Protein AF-A0A4R9VCM5-F1 (afdb_monomer_lite)

Foldseek 3Di:
DDPPDPPPPVVVVVVVVLVVLLVVLQPDDLQRLLLLQLLLCCLVVVDALVCSVVSSVVSSVVRDNCSSVVLSPDPCSVSSNVSSCVRNVD

Secondary structure (DSSP, 8-state):
-------HHHHHHHHHHHHHHHHHHHTS-HHHHHHHHHHHHHHHTSS-GGGHHHHHHHHHHH-STTHHHHHHT-TTHHHHHHHHHHHHT-

Sequence (90 aa):
DSHHHDGLVEESSENLTEEELRELIDDLNVDEAAELIALAWVGRGDYDAAEWADALAAARERANKRTAKYLLGMPLLADWLEEGLEAIGA

Radius of gyration: 16.38 Å; chains: 1; bounding box: 51×35×33 Å

Structure (mmCIF, N/CA/C/O backbone):
data_AF-A0A4R9VCM5-F1
#
_entry.id   AF-A0A4R9VCM5-F1
#
loop_
_atom_site.group_PDB
_atom_site.id
_atom_site.type_symbol
_atom_site.label_atom_id
_atom_site.label_alt_id
_atom_site.label_comp_id
_atom_site.label_asym_id
_atom_site.label_entity_id
_atom_site.label_seq_id
_atom_site.pdbx_PDB_ins_code
_atom_site.Cartn_x
_atom_site.Cartn_y
_atom_site.Cartn_z
_atom_site.occupancy
_atom_site.B_iso_or_equiv
_atom_site.auth_seq_id
_atom_site.auth_comp_id
_atom_site.auth_asym_id
_atom_site.auth_atom_id
_atom_site.pdbx_PDB_model_num
ATOM 1 N N . ASP A 1 1 ? 40.328 23.129 -18.666 1.00 52.56 1 ASP A N 1
ATOM 2 C CA . ASP A 1 1 ? 38.957 22.607 -18.673 1.00 52.56 1 ASP A CA 1
ATOM 3 C C . ASP A 1 1 ? 38.993 21.107 -18.874 1.00 52.56 1 ASP A C 1
ATOM 5 O O . ASP A 1 1 ? 39.413 20.677 -19.939 1.00 52.56 1 ASP A O 1
ATOM 9 N N . SER A 1 2 ? 38.716 20.338 -17.821 1.00 44.31 2 SER A N 1
ATOM 10 C CA . SER A 1 2 ? 38.419 18.894 -17.841 1.00 44.31 2 SER A CA 1
ATOM 11 C C . SER A 1 2 ? 38.083 18.482 -16.403 1.00 44.31 2 SER A C 1
ATOM 13 O O . SER A 1 2 ? 38.919 17.927 -15.694 1.00 44.31 2 SER A O 1
ATOM 15 N N . HIS A 1 3 ? 36.883 18.835 -15.938 1.00 52.84 3 HIS A N 1
ATOM 16 C CA . HIS A 1 3 ? 36.287 18.175 -14.776 1.00 52.84 3 HIS A CA 1
ATOM 17 C C . HIS A 1 3 ? 35.891 16.762 -15.222 1.00 52.84 3 HIS A C 1
ATOM 19 O O . HIS A 1 3 ? 34.891 16.584 -15.911 1.00 52.84 3 HIS A O 1
ATOM 25 N N . HIS A 1 4 ? 36.720 15.768 -14.900 1.00 53.62 4 HIS A N 1
ATOM 26 C CA . HIS A 1 4 ? 36.386 14.361 -15.101 1.00 53.62 4 HIS A CA 1
ATOM 27 C C . HIS A 1 4 ? 35.412 13.961 -13.991 1.00 53.62 4 HIS A C 1
ATOM 29 O O . HIS A 1 4 ? 35.778 13.900 -12.820 1.00 53.62 4 HIS A O 1
ATOM 35 N N . HIS A 1 5 ? 34.152 13.814 -14.379 1.00 54.03 5 HIS A N 1
ATOM 36 C CA . HIS A 1 5 ? 33.037 13.428 -13.533 1.00 54.03 5 HIS A CA 1
ATOM 37 C C . HIS A 1 5 ? 33.235 11.978 -13.069 1.00 54.03 5 HIS A C 1
ATOM 39 O O . HIS A 1 5 ? 33.076 11.034 -13.840 1.00 54.03 5 HIS A O 1
ATOM 45 N N . ASP A 1 6 ? 33.636 11.827 -11.812 1.00 54.53 6 ASP A N 1
ATOM 46 C CA . ASP A 1 6 ? 33.568 10.586 -11.044 1.00 54.53 6 ASP A CA 1
ATOM 47 C C . ASP A 1 6 ? 32.090 10.331 -10.696 1.00 54.53 6 ASP A C 1
ATOM 49 O O . ASP A 1 6 ? 31.628 10.721 -9.635 1.00 54.53 6 ASP A O 1
ATOM 53 N N . GLY A 1 7 ? 31.304 9.825 -11.653 1.00 55.31 7 GLY A N 1
ATOM 54 C CA . GLY A 1 7 ? 29.841 9.710 -11.505 1.00 55.31 7 GLY A CA 1
ATOM 55 C C . GLY A 1 7 ? 29.241 8.398 -11.995 1.00 55.31 7 GLY A C 1
ATOM 56 O O . GLY A 1 7 ? 28.050 8.327 -12.248 1.00 55.31 7 GLY A O 1
ATOM 57 N N . LEU A 1 8 ? 30.055 7.354 -12.160 1.00 57.62 8 LEU A N 1
ATOM 58 C CA . LEU A 1 8 ? 29.589 6.060 -12.679 1.00 57.62 8 LEU A CA 1
ATOM 59 C C . LEU A 1 8 ? 29.271 5.032 -11.580 1.00 57.62 8 LEU A C 1
ATOM 61 O O . LEU A 1 8 ? 28.749 3.958 -11.877 1.00 57.62 8 LEU A O 1
ATOM 65 N N . VAL A 1 9 ? 29.591 5.331 -10.317 1.00 54.59 9 VAL A N 1
ATOM 66 C CA . VAL A 1 9 ? 29.420 4.377 -9.208 1.00 54.59 9 VAL A CA 1
ATOM 67 C C . VAL A 1 9 ? 28.031 4.481 -8.567 1.00 54.59 9 VAL A C 1
ATOM 69 O O . VAL A 1 9 ? 27.474 3.448 -8.206 1.00 54.59 9 VAL A O 1
ATOM 72 N N . GLU A 1 10 ? 27.447 5.680 -8.474 1.00 53.22 10 GLU A N 1
ATOM 73 C CA . GLU A 1 10 ? 26.132 5.876 -7.835 1.00 53.22 10 GLU A CA 1
ATOM 74 C C . GLU A 1 10 ? 24.978 5.318 -8.691 1.00 53.22 10 GLU A C 1
ATOM 76 O O . GLU A 1 10 ? 24.235 4.467 -8.210 1.00 53.22 10 GLU A O 1
ATOM 81 N N . GLU A 1 11 ? 24.919 5.647 -9.989 1.00 51.91 11 GLU A N 1
ATOM 82 C CA . GLU A 1 11 ? 23.839 5.205 -10.900 1.00 51.91 11 GLU A CA 1
ATOM 83 C C . GLU A 1 11 ? 23.730 3.668 -11.001 1.00 51.91 11 GLU A C 1
ATOM 85 O O . GLU A 1 11 ? 22.639 3.102 -11.080 1.00 51.91 11 GLU A O 1
ATOM 90 N N . SER A 1 12 ? 24.870 2.971 -10.944 1.00 47.19 12 SER A N 1
ATOM 91 C CA . SER A 1 12 ? 24.928 1.504 -11.021 1.00 47.19 12 SER A CA 1
ATOM 92 C C . SER A 1 12 ? 24.390 0.824 -9.755 1.00 47.19 12 SER A C 1
ATOM 94 O O . SER A 1 12 ? 23.833 -0.270 -9.832 1.00 47.19 12 SER A O 1
ATOM 96 N N . SER A 1 13 ? 24.575 1.448 -8.587 1.00 53.94 13 SER A N 1
ATOM 97 C CA . SER A 1 13 ? 24.123 0.903 -7.302 1.00 53.94 13 SER A CA 1
ATOM 98 C C . SER A 1 13 ? 22.640 1.176 -7.060 1.00 53.94 13 SER A C 1
ATOM 100 O O . SER A 1 13 ? 21.952 0.310 -6.527 1.00 53.94 13 SER A O 1
ATOM 102 N N . GLU A 1 14 ? 22.142 2.348 -7.464 1.00 54.91 14 GLU A N 1
ATOM 103 C CA . GLU A 1 14 ? 20.721 2.711 -7.359 1.00 54.91 14 GLU A CA 1
ATOM 104 C C . GLU A 1 14 ? 19.845 1.816 -8.249 1.00 54.91 14 GLU A C 1
ATOM 106 O O . GLU A 1 14 ? 18.771 1.374 -7.832 1.00 54.91 14 GLU A O 1
ATOM 111 N N . ASN A 1 15 ? 20.331 1.477 -9.450 1.00 58.03 15 ASN A N 1
ATOM 112 C CA . ASN A 1 15 ? 19.628 0.561 -10.348 1.00 58.03 15 ASN A CA 1
ATOM 113 C C . ASN A 1 15 ? 19.511 -0.846 -9.747 1.00 58.03 15 ASN A C 1
ATOM 115 O O . ASN A 1 15 ? 18.432 -1.431 -9.788 1.00 58.03 15 ASN A O 1
ATOM 119 N N . LEU A 1 16 ? 20.575 -1.327 -9.091 1.00 58.88 16 LEU A N 1
ATOM 120 C CA . LEU A 1 16 ? 20.576 -2.625 -8.417 1.00 58.88 16 LEU A CA 1
ATOM 121 C C . LEU A 1 16 ? 19.530 -2.672 -7.290 1.00 58.88 16 LEU A C 1
ATOM 123 O O . LEU A 1 16 ? 18.789 -3.642 -7.183 1.00 58.88 16 LEU A O 1
ATOM 127 N N . THR A 1 17 ? 19.399 -1.594 -6.508 1.00 77.75 17 THR A N 1
ATOM 128 C CA . THR A 1 17 ? 18.403 -1.520 -5.425 1.00 77.75 17 THR A CA 1
ATOM 129 C C . THR A 1 17 ? 16.962 -1.390 -5.923 1.00 77.75 17 THR A C 1
ATOM 131 O O . THR A 1 17 ? 16.049 -1.927 -5.296 1.00 77.75 17 THR A O 1
ATOM 134 N N . GLU A 1 18 ? 16.727 -0.703 -7.050 1.00 84.81 18 GLU A N 1
ATOM 135 C CA . GLU A 1 18 ? 15.389 -0.633 -7.652 1.00 84.81 18 GLU A CA 1
ATOM 136 C C . GLU A 1 18 ? 14.982 -1.992 -8.237 1.00 84.81 18 GLU A C 1
ATOM 138 O O . GLU A 1 18 ? 13.835 -2.411 -8.074 1.00 84.81 18 GLU A O 1
ATOM 143 N N . GLU A 1 19 ? 15.908 -2.682 -8.909 1.00 88.69 19 GLU A N 1
ATOM 144 C CA . GLU A 1 19 ? 15.681 -4.027 -9.442 1.00 88.69 19 GLU A CA 1
ATOM 145 C C . GLU A 1 19 ? 15.387 -5.033 -8.321 1.00 88.69 19 GLU A C 1
ATOM 147 O O . GLU A 1 19 ? 14.390 -5.747 -8.406 1.00 88.69 19 GLU A O 1
ATOM 152 N N . GLU A 1 20 ? 16.159 -5.026 -7.231 1.00 89.44 20 GLU A N 1
ATOM 153 C CA . GLU A 1 20 ? 15.902 -5.877 -6.060 1.00 89.44 20 GLU A CA 1
ATOM 154 C C . GLU A 1 20 ? 14.535 -5.581 -5.420 1.00 89.44 20 GLU A C 1
ATOM 156 O O . GLU A 1 20 ? 13.757 -6.496 -5.145 1.00 89.44 20 GLU A O 1
ATOM 161 N N . LEU A 1 21 ? 14.190 -4.303 -5.222 1.00 90.06 21 LEU A N 1
ATOM 162 C CA . LEU A 1 21 ? 12.882 -3.921 -4.680 1.00 90.06 21 LEU A CA 1
ATOM 163 C C . LEU A 1 21 ? 11.735 -4.317 -5.621 1.00 90.06 21 LEU A C 1
ATOM 165 O O . LEU A 1 21 ? 10.669 -4.731 -5.165 1.00 90.06 21 LEU A O 1
ATOM 169 N N . ARG A 1 22 ? 11.941 -4.211 -6.936 1.00 93.44 22 ARG A N 1
ATOM 170 C CA . ARG A 1 22 ? 10.974 -4.655 -7.944 1.00 93.44 22 ARG A CA 1
ATOM 171 C C . ARG A 1 22 ? 10.712 -6.150 -7.831 1.00 93.44 22 ARG A C 1
ATOM 173 O O . ARG A 1 22 ? 9.545 -6.528 -7.803 1.00 93.44 22 ARG A O 1
ATOM 180 N N . GLU A 1 23 ? 11.763 -6.964 -7.761 1.00 93.75 23 GLU A N 1
ATOM 181 C CA . GLU A 1 23 ? 11.644 -8.418 -7.611 1.00 93.75 23 GLU A CA 1
ATOM 182 C C . GLU A 1 23 ? 10.917 -8.784 -6.314 1.00 93.75 23 GLU A C 1
ATOM 184 O O . GLU A 1 23 ? 9.974 -9.570 -6.349 1.00 93.75 23 GLU A O 1
ATOM 189 N N . LEU A 1 24 ? 11.257 -8.132 -5.196 1.00 93.06 24 LEU A N 1
ATOM 190 C CA . LEU A 1 24 ? 10.566 -8.338 -3.919 1.00 93.06 24 LEU A CA 1
ATOM 191 C C . LEU A 1 24 ? 9.066 -8.033 -4.005 1.00 93.06 24 LEU A C 1
ATOM 193 O O . LEU A 1 24 ? 8.259 -8.784 -3.462 1.00 93.06 24 LEU A O 1
ATOM 197 N N . ILE A 1 25 ? 8.679 -6.945 -4.679 1.00 93.88 25 ILE A N 1
ATOM 198 C CA . ILE A 1 25 ? 7.263 -6.593 -4.855 1.00 93.88 25 ILE A CA 1
ATOM 199 C C . ILE A 1 25 ? 6.562 -7.569 -5.813 1.00 93.88 25 ILE A C 1
ATOM 201 O O . ILE A 1 25 ? 5.390 -7.883 -5.608 1.00 93.88 25 ILE A O 1
ATOM 205 N N . ASP A 1 26 ? 7.241 -8.028 -6.865 1.00 93.81 26 ASP A N 1
ATOM 206 C CA . ASP A 1 26 ? 6.678 -8.975 -7.835 1.00 93.81 26 ASP A CA 1
ATOM 207 C C . ASP A 1 26 ? 6.504 -10.393 -7.250 1.00 93.81 26 ASP A C 1
ATOM 209 O O . ASP A 1 26 ? 5.631 -11.132 -7.717 1.00 93.81 26 ASP A O 1
ATOM 213 N N . ASP A 1 27 ? 7.266 -10.746 -6.210 1.00 95.19 27 ASP A N 1
ATOM 214 C CA . ASP A 1 27 ? 7.138 -12.003 -5.459 1.00 95.19 27 ASP A CA 1
ATOM 215 C C . ASP A 1 27 ? 5.974 -12.007 -4.448 1.00 95.19 27 ASP A C 1
ATOM 217 O O . ASP A 1 27 ? 5.579 -13.077 -3.970 1.00 95.19 27 ASP A O 1
ATOM 221 N N . LEU A 1 28 ? 5.384 -10.844 -4.142 1.00 95.31 28 LEU A N 1
ATOM 222 C CA . LEU A 1 28 ? 4.230 -10.748 -3.246 1.00 95.31 28 LEU A CA 1
ATOM 223 C C . LEU A 1 28 ? 3.001 -11.445 -3.836 1.00 95.31 28 LEU A C 1
ATOM 225 O O . LEU A 1 28 ? 2.671 -11.328 -5.023 1.00 95.31 28 LEU A O 1
ATOM 229 N N . ASN A 1 29 ? 2.244 -12.118 -2.974 1.00 94.50 29 ASN A N 1
ATOM 230 C CA . ASN A 1 29 ? 0.927 -12.607 -3.352 1.00 94.50 29 ASN A CA 1
ATOM 231 C C . ASN A 1 29 ? -0.083 -11.444 -3.486 1.00 94.50 29 ASN A C 1
ATOM 233 O O . ASN A 1 29 ? 0.196 -10.295 -3.150 1.00 94.50 29 ASN A O 1
ATOM 237 N N . VAL A 1 30 ? -1.282 -11.731 -4.006 1.00 93.44 30 VAL A N 1
ATOM 238 C CA . VAL A 1 30 ? -2.300 -10.696 -4.282 1.00 93.44 30 VAL A CA 1
ATOM 239 C C . VAL A 1 30 ? -2.711 -9.925 -3.025 1.00 93.44 30 VAL A C 1
ATOM 241 O O . VAL A 1 30 ? -2.950 -8.722 -3.117 1.00 93.44 30 VAL A O 1
ATOM 244 N N . ASP A 1 31 ? -2.795 -10.596 -1.876 1.00 95.94 31 ASP A N 1
ATOM 245 C CA . ASP A 1 31 ? -3.170 -9.964 -0.613 1.00 95.94 31 ASP A CA 1
ATOM 246 C C . ASP A 1 31 ? -2.039 -9.076 -0.088 1.00 95.94 31 ASP A C 1
ATOM 248 O O . ASP A 1 31 ? -2.278 -7.906 0.186 1.00 95.94 31 ASP A O 1
ATOM 252 N N . GLU A 1 32 ? -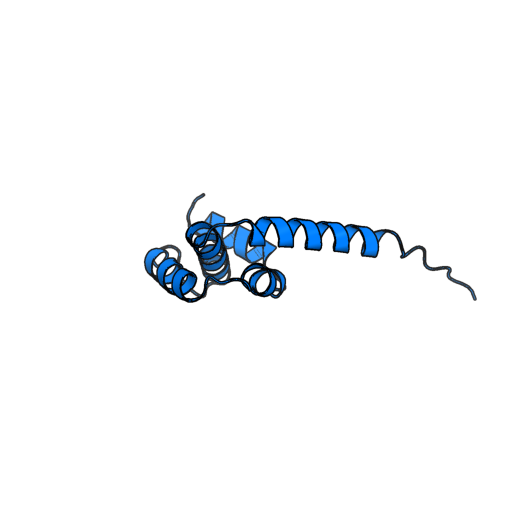0.802 -9.575 -0.061 1.00 96.69 32 GLU A N 1
ATOM 253 C CA . GLU A 1 32 ? 0.377 -8.802 0.366 1.00 96.69 32 GLU A CA 1
ATOM 254 C C . GLU A 1 32 ? 0.607 -7.572 -0.530 1.00 96.69 32 GLU A C 1
ATOM 256 O O . GLU A 1 32 ? 0.862 -6.464 -0.058 1.00 96.69 32 GLU A O 1
ATOM 261 N N . ALA A 1 33 ? 0.457 -7.739 -1.846 1.00 96.88 33 ALA A N 1
ATOM 262 C CA . ALA A 1 33 ? 0.548 -6.644 -2.804 1.00 96.88 33 ALA A CA 1
ATOM 263 C C . ALA A 1 33 ? -0.556 -5.596 -2.585 1.00 96.88 33 ALA A C 1
ATOM 265 O O . ALA A 1 33 ? -0.317 -4.397 -2.744 1.00 96.88 33 ALA A O 1
ATOM 266 N N . ALA A 1 34 ? -1.768 -6.034 -2.234 1.00 97.94 34 ALA A N 1
ATOM 267 C CA . ALA A 1 34 ? -2.869 -5.135 -1.918 1.00 97.94 34 ALA A CA 1
ATOM 268 C C . ALA A 1 34 ? -2.641 -4.394 -0.593 1.00 97.94 34 ALA A C 1
ATOM 270 O O . ALA A 1 34 ? -2.915 -3.199 -0.527 1.00 97.94 34 ALA A O 1
ATOM 271 N N . GLU A 1 35 ? -2.101 -5.058 0.428 1.00 97.62 35 GLU A N 1
ATOM 272 C CA . GLU A 1 35 ? -1.729 -4.432 1.701 1.00 97.62 35 GLU A CA 1
ATOM 273 C C . GLU A 1 35 ? -0.673 -3.345 1.493 1.00 97.62 35 GLU A C 1
ATOM 275 O O . GLU A 1 35 ? -0.837 -2.235 1.994 1.00 97.62 35 GLU A O 1
ATOM 280 N N . LEU A 1 36 ? 0.348 -3.607 0.671 1.00 97.38 36 LEU A N 1
ATOM 281 C CA . LEU A 1 36 ? 1.385 -2.622 0.361 1.00 97.38 36 LEU A CA 1
ATOM 282 C C . LEU A 1 36 ? 0.831 -1.402 -0.398 1.00 97.38 36 LEU A C 1
ATOM 284 O O . LEU A 1 36 ? 1.214 -0.264 -0.123 1.00 97.38 36 LEU A O 1
ATOM 288 N N . ILE A 1 37 ? -0.100 -1.618 -1.334 1.00 98.12 37 ILE A N 1
ATOM 289 C CA . ILE A 1 37 ? -0.801 -0.528 -2.031 1.00 98.12 37 ILE A CA 1
ATOM 290 C C . ILE A 1 37 ? -1.669 0.278 -1.057 1.00 98.12 37 ILE A C 1
ATOM 292 O O . ILE A 1 37 ? -1.628 1.507 -1.091 1.00 98.12 37 ILE A O 1
ATOM 296 N N . ALA A 1 38 ? -2.454 -0.396 -0.214 1.00 98.44 38 ALA A N 1
ATOM 297 C CA . ALA A 1 38 ? -3.340 0.252 0.749 1.00 98.44 38 ALA A CA 1
ATOM 298 C C . ALA A 1 38 ? -2.543 1.084 1.760 1.00 98.44 38 ALA A C 1
ATOM 300 O O . ALA A 1 38 ? -2.908 2.223 2.034 1.00 98.44 38 ALA A O 1
ATOM 301 N N . LEU A 1 39 ? -1.414 0.558 2.233 1.00 98.38 39 LEU A N 1
ATOM 302 C CA . LEU A 1 39 ? -0.493 1.255 3.123 1.00 98.38 39 LEU A CA 1
ATOM 303 C C . LEU A 1 39 ? 0.029 2.554 2.499 1.00 98.38 39 LEU A C 1
ATOM 305 O O . LEU A 1 39 ? -0.072 3.614 3.113 1.00 98.38 39 LEU A O 1
ATOM 309 N N . ALA A 1 40 ? 0.490 2.496 1.245 1.00 98.31 40 ALA A N 1
ATOM 310 C CA . ALA A 1 40 ? 0.936 3.683 0.518 1.00 98.31 40 ALA A CA 1
ATOM 311 C C . ALA A 1 40 ? -0.199 4.703 0.297 1.00 98.31 40 ALA A C 1
ATOM 313 O O . ALA A 1 40 ? 0.041 5.907 0.291 1.00 98.31 40 ALA A O 1
ATOM 314 N N . TRP A 1 41 ? -1.443 4.254 0.106 1.00 98.50 41 TRP A N 1
ATOM 315 C CA . TRP A 1 41 ? -2.600 5.148 -0.017 1.00 98.50 41 TRP A CA 1
ATOM 316 C C . TRP A 1 41 ? -2.982 5.818 1.301 1.00 98.50 41 TRP A C 1
ATOM 318 O O . TRP A 1 41 ? -3.343 6.995 1.286 1.00 98.50 41 TRP A O 1
ATOM 328 N N . VAL A 1 42 ? -2.863 5.105 2.423 1.00 98.56 42 VAL A N 1
ATOM 329 C CA . VAL A 1 42 ? -3.090 5.673 3.757 1.00 98.56 42 VAL A CA 1
ATOM 330 C C . VAL A 1 42 ? -2.036 6.728 4.077 1.00 98.56 42 VAL A C 1
ATOM 332 O O . VAL A 1 42 ? -2.396 7.857 4.392 1.00 98.56 42 VAL A O 1
ATOM 335 N N . GLY A 1 43 ? -0.745 6.434 3.900 1.00 98.19 43 GLY A N 1
ATOM 336 C CA . GLY A 1 43 ? 0.302 7.433 4.152 1.00 98.19 43 GLY A CA 1
ATOM 337 C C . GLY A 1 43 ? 0.297 8.609 3.170 1.00 98.19 43 GLY A C 1
ATOM 338 O O . GLY A 1 43 ? 0.760 9.699 3.494 1.00 98.19 43 GLY A O 1
ATOM 339 N N . ARG A 1 44 ? -0.288 8.439 1.977 1.00 97.94 44 ARG A N 1
ATOM 340 C CA . ARG A 1 44 ? -0.550 9.549 1.045 1.00 97.94 44 ARG A CA 1
ATOM 341 C C . ARG A 1 44 ? -1.760 10.405 1.446 1.00 97.94 44 ARG A C 1
ATOM 343 O O . ARG A 1 44 ? -1.901 11.519 0.937 1.00 97.94 44 ARG A O 1
ATOM 350 N N . GLY A 1 45 ? -2.622 9.898 2.326 1.00 97.75 45 GLY A N 1
ATOM 351 C CA . GLY A 1 45 ? -3.865 10.546 2.740 1.00 97.75 45 GLY A CA 1
ATOM 352 C C . GLY A 1 45 ? -5.021 10.379 1.750 1.00 97.75 45 GLY A C 1
ATOM 353 O O . GLY A 1 45 ? -5.924 11.212 1.731 1.00 97.75 45 GLY A O 1
ATOM 354 N N . ASP A 1 46 ? -5.004 9.341 0.904 1.00 98.25 46 ASP A N 1
ATOM 355 C CA . ASP A 1 46 ? -6.182 8.994 0.092 1.00 98.25 46 ASP A CA 1
ATOM 356 C C . ASP A 1 46 ? -7.282 8.326 0.935 1.00 98.25 46 ASP A C 1
ATOM 358 O O . ASP A 1 46 ? -8.454 8.390 0.569 1.00 98.25 46 ASP A O 1
ATOM 362 N N . TYR A 1 47 ? -6.875 7.664 2.021 1.00 98.50 47 TYR A N 1
ATOM 363 C CA . TYR A 1 47 ? -7.721 7.003 3.011 1.00 98.50 47 TYR A CA 1
ATOM 364 C C . TYR A 1 47 ? -7.162 7.283 4.404 1.00 98.50 47 TYR A C 1
ATOM 366 O O . TYR A 1 47 ? -5.944 7.353 4.578 1.00 98.50 47 TYR A O 1
ATOM 374 N N . ASP A 1 48 ? -8.030 7.363 5.405 1.00 97.56 48 ASP A N 1
ATOM 375 C CA . ASP A 1 48 ? -7.609 7.372 6.805 1.00 97.56 48 ASP A CA 1
ATOM 376 C C . ASP A 1 48 ? -7.300 5.946 7.303 1.00 97.56 48 ASP A C 1
ATOM 378 O O . ASP A 1 48 ? -7.819 4.953 6.789 1.00 97.56 48 ASP A O 1
ATOM 382 N N . ALA A 1 49 ? -6.538 5.816 8.395 1.00 97.00 49 ALA A N 1
ATOM 383 C CA . ALA A 1 49 ? -6.304 4.516 9.043 1.00 97.00 49 ALA A CA 1
ATOM 384 C C . ALA A 1 49 ? -7.612 3.812 9.469 1.00 97.00 49 ALA A C 1
ATOM 386 O O . ALA A 1 49 ? -7.701 2.584 9.477 1.00 97.00 49 ALA A O 1
ATOM 387 N N . ALA A 1 50 ? -8.658 4.586 9.785 1.00 97.62 50 ALA A N 1
ATOM 388 C CA . ALA A 1 50 ? -9.988 4.060 10.093 1.00 97.62 50 ALA A CA 1
ATOM 389 C C . ALA A 1 50 ? -10.697 3.443 8.868 1.00 97.62 50 ALA A C 1
ATOM 391 O O . ALA A 1 50 ? -11.587 2.610 9.035 1.00 97.62 50 ALA A O 1
ATOM 392 N N . GLU A 1 51 ? -10.286 3.820 7.656 1.00 98.25 51 GLU A N 1
ATOM 393 C CA . GLU A 1 51 ? -10.819 3.357 6.370 1.00 98.25 51 GLU A CA 1
ATOM 394 C C . GLU A 1 51 ? -9.965 2.229 5.763 1.00 98.25 51 GLU A C 1
ATOM 396 O O . GLU A 1 51 ? -10.116 1.883 4.592 1.00 98.25 51 GLU A O 1
ATOM 401 N N . TRP A 1 52 ? -9.087 1.601 6.558 1.00 97.69 52 TRP A N 1
ATOM 402 C CA . TRP A 1 52 ? -8.183 0.535 6.106 1.00 97.69 52 TRP A CA 1
ATOM 403 C C . TRP A 1 52 ? -8.889 -0.578 5.323 1.00 97.69 52 TRP A C 1
ATOM 405 O O . TRP A 1 52 ? -8.386 -1.048 4.304 1.00 97.69 52 TRP A O 1
ATOM 415 N N . ALA A 1 53 ? -10.069 -1.008 5.778 1.00 97.81 53 ALA A N 1
ATOM 416 C CA . ALA A 1 53 ? -10.817 -2.072 5.112 1.00 97.81 53 ALA A CA 1
ATOM 417 C C . ALA A 1 53 ? -11.262 -1.674 3.693 1.00 97.81 53 ALA A C 1
ATOM 419 O O . ALA A 1 53 ? -11.216 -2.507 2.784 1.00 97.81 53 ALA A O 1
ATOM 420 N N . ASP A 1 54 ? -11.644 -0.410 3.498 1.00 98.25 54 ASP A N 1
ATOM 421 C CA . ASP A 1 54 ? -12.045 0.131 2.200 1.00 98.25 54 ASP A CA 1
ATOM 422 C C . ASP A 1 54 ? -10.821 0.336 1.298 1.00 98.25 54 ASP A C 1
ATOM 424 O O . ASP A 1 54 ? -10.838 -0.073 0.133 1.00 98.25 54 ASP A O 1
ATOM 428 N N . ALA A 1 55 ? -9.722 0.858 1.856 1.00 98.25 55 ALA A N 1
ATOM 429 C CA . ALA A 1 55 ? -8.439 0.983 1.166 1.00 98.25 55 ALA A CA 1
ATOM 430 C C . ALA A 1 55 ? -7.939 -0.380 0.661 1.00 98.25 55 ALA A C 1
ATOM 432 O O . ALA A 1 55 ? -7.568 -0.516 -0.507 1.00 98.25 55 ALA A O 1
ATOM 433 N N . LEU A 1 56 ? -7.994 -1.415 1.507 1.00 98.00 56 LEU A N 1
ATOM 434 C CA . LEU A 1 56 ? -7.579 -2.774 1.164 1.00 98.00 56 LEU A CA 1
ATOM 435 C C . LEU A 1 56 ? -8.492 -3.407 0.107 1.00 98.00 56 LEU A C 1
ATOM 437 O O . LEU A 1 56 ? -8.005 -4.079 -0.804 1.00 98.00 56 LEU A O 1
ATOM 441 N N . ALA A 1 57 ? -9.808 -3.189 0.186 1.00 98.00 57 ALA A N 1
ATOM 442 C CA . ALA A 1 57 ? -10.743 -3.668 -0.828 1.00 98.00 57 ALA A CA 1
ATOM 443 C C . ALA A 1 57 ? -10.451 -3.037 -2.201 1.00 98.00 57 ALA A C 1
ATOM 445 O O . ALA A 1 57 ? -10.295 -3.758 -3.188 1.00 98.00 57 ALA A O 1
ATOM 446 N N . ALA A 1 58 ? -10.280 -1.713 -2.251 1.00 97.81 58 ALA A N 1
ATOM 447 C CA . ALA A 1 58 ? -9.920 -0.997 -3.473 1.00 97.81 58 ALA A CA 1
ATOM 448 C C . ALA A 1 58 ? -8.527 -1.403 -3.998 1.00 97.81 58 ALA A C 1
ATOM 450 O O . ALA A 1 58 ? -8.311 -1.520 -5.209 1.00 97.81 58 ALA A O 1
ATOM 451 N N . ALA A 1 59 ? -7.574 -1.666 -3.102 1.00 97.44 59 ALA A N 1
ATO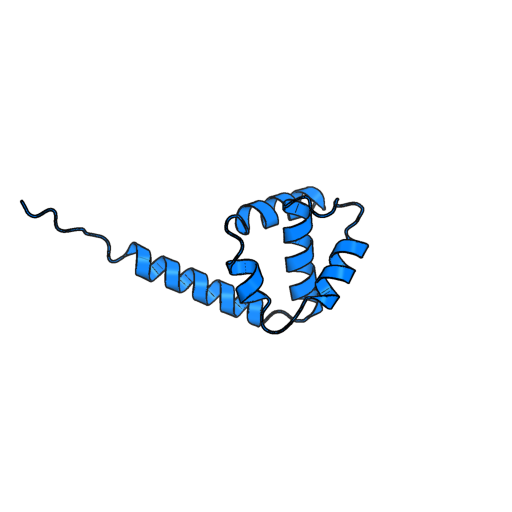M 452 C CA . ALA A 1 59 ? -6.238 -2.117 -3.464 1.00 97.44 59 ALA A CA 1
ATOM 453 C C . ALA A 1 59 ? -6.257 -3.527 -4.066 1.00 97.44 59 ALA A C 1
ATOM 455 O O . ALA A 1 59 ? -5.588 -3.764 -5.072 1.00 97.44 59 ALA A O 1
ATOM 456 N N . ARG A 1 60 ? -7.074 -4.443 -3.529 1.00 96.19 60 ARG A N 1
ATOM 457 C CA . ARG A 1 60 ? -7.267 -5.797 -4.077 1.00 96.19 60 ARG A CA 1
ATOM 458 C C . ARG A 1 60 ? -7.841 -5.787 -5.489 1.00 96.19 60 ARG A C 1
ATOM 460 O O . ARG A 1 60 ? -7.412 -6.581 -6.319 1.00 96.19 60 ARG A O 1
ATOM 467 N N . GLU A 1 61 ? -8.766 -4.877 -5.789 1.00 94.38 61 GLU A N 1
ATOM 468 C CA . GLU A 1 61 ? -9.294 -4.713 -7.152 1.00 94.38 61 GLU A CA 1
ATOM 469 C C . GLU A 1 61 ? -8.221 -4.225 -8.139 1.00 94.38 61 GLU A C 1
ATOM 471 O O . GLU A 1 61 ? -8.283 -4.508 -9.339 1.00 94.38 61 GLU A O 1
ATOM 476 N N . ARG A 1 62 ? -7.213 -3.503 -7.636 1.00 90.75 62 ARG A N 1
ATOM 477 C CA . ARG A 1 62 ? -6.083 -3.004 -8.422 1.00 90.75 62 ARG A CA 1
ATOM 478 C C . ARG A 1 62 ? -4.938 -4.007 -8.533 1.00 90.75 62 ARG A C 1
ATOM 480 O O . ARG A 1 62 ? -4.269 -4.003 -9.569 1.00 90.75 62 ARG A O 1
ATOM 487 N N . ALA A 1 63 ? -4.678 -4.799 -7.495 1.00 85.94 63 ALA A N 1
ATOM 488 C CA . ALA A 1 63 ? -3.511 -5.667 -7.381 1.00 85.94 63 ALA A CA 1
ATOM 489 C C . ALA A 1 63 ? -3.408 -6.608 -8.593 1.00 85.94 63 ALA A C 1
ATOM 491 O O . ALA A 1 63 ? -4.297 -7.407 -8.884 1.00 85.94 63 ALA A O 1
ATOM 492 N N . ASN A 1 64 ? -2.328 -6.465 -9.362 1.00 85.50 64 ASN A N 1
ATOM 493 C CA . ASN A 1 64 ? -2.085 -7.254 -10.566 1.00 85.50 64 ASN A CA 1
ATOM 494 C C . ASN A 1 64 ? -0.583 -7.304 -10.881 1.00 85.50 64 ASN A C 1
ATOM 496 O O . ASN A 1 64 ? 0.231 -6.728 -10.170 1.00 85.50 64 ASN A O 1
ATOM 500 N N . LYS A 1 65 ? -0.206 -7.917 -12.010 1.00 80.56 65 LYS A N 1
ATOM 501 C CA . LYS A 1 65 ? 1.192 -8.054 -12.478 1.00 80.56 65 LYS A CA 1
ATOM 502 C C . LYS A 1 65 ? 1.948 -6.735 -12.738 1.00 80.56 65 LYS A C 1
ATOM 504 O O . LYS A 1 65 ? 3.019 -6.748 -13.330 1.00 80.56 65 LYS A O 1
ATOM 509 N N . ARG A 1 66 ? 1.362 -5.577 -12.429 1.00 89.06 66 ARG A N 1
ATOM 510 C CA . ARG A 1 66 ? 1.966 -4.246 -12.570 1.00 89.06 66 ARG A CA 1
ATOM 511 C C . ARG A 1 66 ? 2.102 -3.525 -11.228 1.00 89.06 66 ARG A C 1
ATOM 513 O O . ARG A 1 66 ? 2.371 -2.325 -11.249 1.00 89.06 66 ARG A O 1
ATOM 520 N N . THR A 1 67 ? 1.918 -4.211 -10.096 1.00 94.25 67 THR A N 1
ATOM 521 C CA . THR A 1 67 ? 2.033 -3.603 -8.761 1.00 94.25 67 THR A CA 1
ATOM 522 C C . THR A 1 67 ? 3.409 -2.979 -8.540 1.00 94.25 67 THR A C 1
ATOM 524 O O . THR A 1 67 ? 3.463 -1.792 -8.223 1.00 94.25 67 THR A O 1
ATOM 527 N N . ALA A 1 68 ? 4.506 -3.689 -8.831 1.00 94.56 68 ALA A N 1
ATOM 528 C CA . ALA A 1 68 ? 5.856 -3.136 -8.690 1.00 94.56 68 ALA A CA 1
ATOM 529 C C . ALA A 1 68 ? 6.052 -1.869 -9.529 1.00 94.56 68 ALA A C 1
ATOM 531 O O . ALA A 1 68 ? 6.496 -0.840 -9.032 1.00 94.56 68 ALA A O 1
ATOM 532 N N . LYS A 1 69 ? 5.624 -1.886 -10.798 1.00 94.75 69 LYS A N 1
ATOM 533 C CA . LYS A 1 69 ? 5.671 -0.693 -11.660 1.00 94.75 69 LYS A CA 1
ATOM 534 C C . LYS A 1 69 ? 4.839 0.470 -11.110 1.00 94.75 69 LYS A C 1
ATOM 536 O O . LYS A 1 69 ? 5.209 1.622 -11.305 1.00 94.75 69 LYS A O 1
ATOM 541 N N . TYR A 1 70 ? 3.691 0.183 -10.504 1.00 95.75 70 TYR A N 1
ATOM 542 C CA . TYR A 1 70 ? 2.824 1.209 -9.942 1.00 95.75 70 TYR A CA 1
ATOM 543 C C . TYR A 1 70 ? 3.442 1.858 -8.701 1.00 95.75 70 TYR A C 1
ATOM 545 O O . TYR A 1 70 ? 3.481 3.084 -8.642 1.00 95.75 70 TYR A O 1
ATOM 553 N N . LEU A 1 71 ? 3.937 1.051 -7.761 1.00 95.56 71 LEU A N 1
ATOM 554 C CA . LEU A 1 71 ? 4.551 1.527 -6.522 1.00 95.56 71 LEU A CA 1
ATOM 555 C C . LEU A 1 71 ? 5.873 2.243 -6.797 1.00 95.56 71 LEU A C 1
ATOM 557 O O . LEU A 1 71 ? 6.028 3.383 -6.386 1.00 95.56 71 LEU A O 1
ATOM 561 N N . LEU A 1 72 ? 6.774 1.659 -7.591 1.00 94.19 72 LEU A N 1
ATOM 562 C CA . LEU A 1 72 ? 8.044 2.303 -7.965 1.00 94.19 72 LEU A CA 1
ATOM 563 C C . LEU A 1 72 ? 7.848 3.572 -8.814 1.00 94.19 72 LEU A C 1
ATOM 565 O O . LEU A 1 72 ? 8.751 4.387 -8.946 1.00 94.19 72 LEU A O 1
ATOM 569 N N . GLY A 1 73 ? 6.659 3.761 -9.394 1.00 94.81 73 GLY A N 1
ATOM 570 C CA . GLY A 1 73 ? 6.279 5.002 -10.068 1.00 94.81 73 GLY A CA 1
ATOM 571 C C . GLY A 1 73 ? 5.834 6.121 -9.121 1.00 94.81 73 GLY A C 1
ATOM 572 O O . GLY A 1 73 ? 5.509 7.207 -9.601 1.00 94.81 73 GLY A O 1
ATOM 573 N N . MET A 1 74 ? 5.764 5.868 -7.811 1.00 94.44 74 MET A N 1
ATOM 574 C CA . MET A 1 74 ? 5.427 6.852 -6.787 1.00 94.44 74 MET A CA 1
ATOM 575 C C . MET A 1 74 ? 6.704 7.532 -6.274 1.00 94.44 74 MET A C 1
ATOM 577 O O . MET A 1 74 ? 7.486 6.885 -5.581 1.00 94.44 74 MET A O 1
ATOM 581 N N . PRO A 1 75 ? 6.919 8.834 -6.548 1.00 92.06 75 PRO A N 1
ATOM 582 C CA . PRO A 1 75 ? 8.167 9.508 -6.176 1.00 92.06 75 PRO A CA 1
ATOM 583 C C . PRO A 1 75 ? 8.441 9.557 -4.667 1.00 92.06 75 PRO A C 1
ATOM 585 O O . PRO A 1 75 ? 9.595 9.631 -4.272 1.00 92.06 75 PRO A O 1
ATOM 588 N N . LEU A 1 76 ? 7.388 9.528 -3.844 1.00 95.62 76 LEU A N 1
ATOM 589 C CA . LEU A 1 76 ? 7.453 9.574 -2.379 1.00 95.62 76 LEU A CA 1
ATOM 590 C C . LEU A 1 76 ? 6.978 8.251 -1.762 1.00 95.62 76 LEU A C 1
ATOM 592 O O .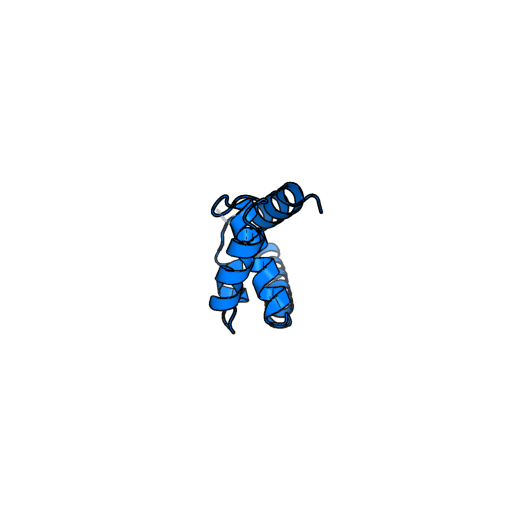 LEU A 1 76 ? 6.335 8.244 -0.719 1.00 95.62 76 LEU A O 1
ATOM 596 N N . LEU A 1 77 ? 7.218 7.121 -2.446 1.00 95.69 77 LEU A N 1
ATOM 597 C CA . LEU A 1 77 ? 6.770 5.814 -1.961 1.00 95.69 77 LEU A CA 1
ATOM 598 C C . LEU A 1 77 ? 7.291 5.531 -0.550 1.00 95.69 77 LEU A C 1
ATOM 600 O O . LEU A 1 77 ? 6.522 5.081 0.288 1.00 95.69 77 LEU A O 1
ATOM 604 N N . ALA A 1 78 ? 8.581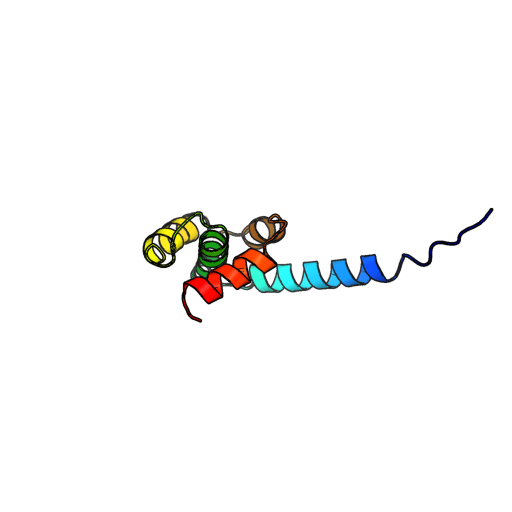 5.776 -0.309 1.00 94.94 78 ALA A N 1
ATOM 605 C CA . ALA A 1 78 ? 9.209 5.500 0.978 1.00 94.94 78 ALA A CA 1
ATOM 606 C C . ALA A 1 78 ? 8.531 6.288 2.107 1.00 94.94 78 ALA A C 1
ATOM 608 O O . ALA A 1 78 ? 8.094 5.677 3.078 1.00 94.94 78 ALA A O 1
ATOM 609 N N . ASP A 1 79 ? 8.353 7.601 1.922 1.00 97.38 79 ASP A N 1
ATOM 610 C CA . ASP A 1 79 ? 7.663 8.460 2.886 1.00 97.38 79 ASP A CA 1
ATOM 611 C C . ASP A 1 79 ? 6.222 7.981 3.121 1.00 97.38 79 ASP A C 1
ATOM 613 O O . ASP A 1 79 ? 5.788 7.831 4.254 1.00 97.38 79 ASP A O 1
ATOM 617 N N . TRP A 1 80 ? 5.469 7.656 2.065 1.00 98.31 80 TRP A N 1
ATOM 618 C CA . TRP A 1 80 ? 4.086 7.190 2.225 1.00 98.31 80 TRP A CA 1
ATOM 619 C C . TRP A 1 80 ? 3.970 5.817 2.887 1.00 98.31 80 TRP A C 1
ATOM 621 O O . TRP A 1 80 ? 2.976 5.548 3.554 1.00 98.31 80 TRP A O 1
ATOM 631 N N . LEU A 1 81 ? 4.945 4.927 2.714 1.00 97.50 81 LEU A N 1
ATOM 632 C CA . L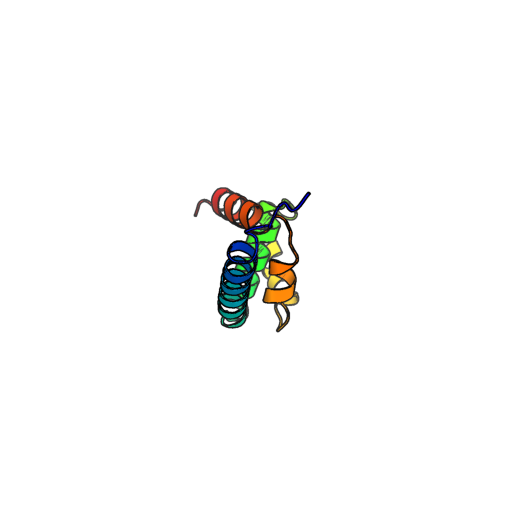EU A 1 81 ? 4.953 3.661 3.445 1.00 97.50 81 LEU A CA 1
ATOM 633 C C . LEU A 1 81 ? 5.240 3.886 4.933 1.00 97.50 81 LEU A C 1
ATOM 635 O O . LEU A 1 81 ? 4.588 3.258 5.763 1.00 97.50 81 LEU A O 1
ATOM 639 N N . GLU A 1 82 ? 6.161 4.792 5.268 1.00 97.50 82 GLU A N 1
ATOM 640 C CA . GLU A 1 82 ? 6.467 5.174 6.652 1.00 97.50 82 GLU A CA 1
ATOM 641 C C . GLU A 1 82 ? 5.253 5.812 7.343 1.00 97.50 82 GLU A C 1
ATOM 643 O O . GLU A 1 82 ? 4.784 5.296 8.358 1.00 97.50 82 GLU A O 1
ATOM 648 N N . GLU A 1 83 ? 4.669 6.850 6.739 1.00 98.25 83 GLU A N 1
ATOM 649 C CA . GLU A 1 83 ? 3.471 7.526 7.258 1.00 98.25 83 GLU A CA 1
ATOM 650 C C . GLU A 1 83 ? 2.280 6.559 7.368 1.00 98.25 83 GLU A C 1
ATOM 652 O O . GLU A 1 83 ? 1.504 6.606 8.323 1.00 98.25 83 GLU A O 1
ATOM 657 N N . GLY A 1 84 ? 2.139 5.636 6.409 1.00 98.06 84 GLY A N 1
ATOM 658 C CA . GLY A 1 84 ? 1.107 4.604 6.439 1.00 98.06 84 GLY A CA 1
ATOM 659 C C . GLY A 1 84 ? 1.265 3.648 7.623 1.00 98.06 84 GLY A C 1
ATOM 660 O O . GLY A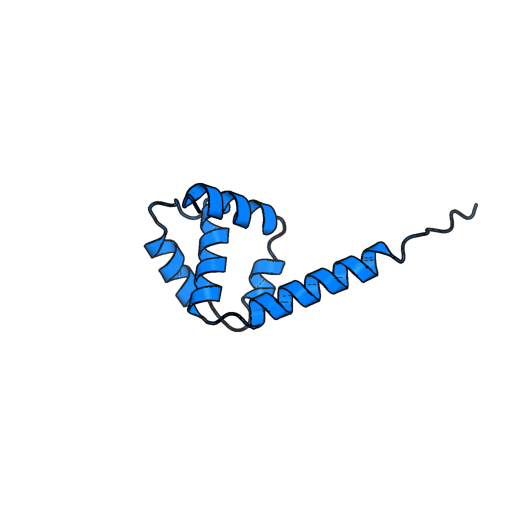 1 84 ? 0.271 3.320 8.272 1.00 98.06 84 GLY A O 1
ATOM 661 N N . LEU A 1 85 ? 2.497 3.214 7.921 1.00 97.75 85 LEU A N 1
ATOM 662 C CA . LEU A 1 85 ? 2.802 2.344 9.065 1.00 97.75 85 LEU A CA 1
ATOM 663 C C . LEU A 1 85 ? 2.525 3.052 10.391 1.00 97.75 85 LEU A C 1
ATOM 665 O O . LEU A 1 85 ? 1.893 2.466 11.274 1.00 97.75 85 LEU A O 1
ATOM 669 N N . GLU A 1 86 ? 2.938 4.315 10.511 1.00 97.69 86 GLU A N 1
ATOM 670 C CA . GLU A 1 86 ? 2.656 5.128 11.695 1.00 97.69 86 GLU A CA 1
ATOM 671 C C . GLU A 1 86 ? 1.145 5.305 11.897 1.00 97.69 86 GLU A C 1
ATOM 673 O O . GLU A 1 86 ? 0.637 5.105 13.004 1.00 97.69 86 GLU A O 1
ATOM 678 N N . ALA A 1 87 ? 0.402 5.593 10.824 1.00 96.94 87 ALA A N 1
ATOM 679 C CA . ALA A 1 87 ? -1.043 5.797 10.877 1.00 96.94 87 ALA A CA 1
ATOM 680 C C . ALA A 1 87 ? -1.812 4.560 11.376 1.00 96.94 87 ALA A C 1
ATOM 682 O O . ALA A 1 87 ? -2.794 4.705 12.111 1.00 96.94 87 ALA A O 1
ATOM 683 N N . ILE A 1 88 ? -1.377 3.347 11.012 1.00 94.25 88 ILE A N 1
ATOM 684 C CA . ILE A 1 88 ? -2.003 2.094 11.477 1.00 94.25 88 ILE A CA 1
ATOM 685 C C . ILE A 1 88 ? -1.442 1.584 12.817 1.00 94.25 88 ILE A C 1
ATOM 687 O O . ILE A 1 88 ? -1.993 0.637 13.381 1.00 94.25 88 ILE A O 1
ATOM 691 N N . GLY A 1 89 ? -0.388 2.215 13.344 1.00 92.06 89 GLY A N 1
ATOM 692 C CA . GLY A 1 89 ? 0.236 1.874 14.625 1.00 92.06 89 GLY A CA 1
ATOM 693 C C . GLY A 1 89 ? 1.061 0.582 14.607 1.00 92.06 89 GLY A C 1
ATOM 694 O O . GLY A 1 89 ? 1.014 -0.165 15.591 1.00 92.06 89 GLY A O 1
ATOM 695 N N . ALA A 1 90 ? 1.749 0.303 13.495 1.00 81.88 90 ALA A N 1
ATOM 696 C CA . ALA A 1 90 ? 2.609 -0.873 13.311 1.00 81.88 90 ALA A CA 1
ATOM 697 C C . ALA A 1 90 ? 4.012 -0.716 13.927 1.00 81.88 90 ALA A C 1
ATOM 699 O O . ALA A 1 90 ? 4.511 0.427 14.023 1.00 81.88 90 ALA A O 1
#

pLDDT: mean 87.54, std 16.35, range [44.31, 98.56]